Protein AF-A0ABD6CPD6-F1 (afdb_monomer_lite)

Structure (mmCIF, N/CA/C/O backbone):
data_AF-A0ABD6CPD6-F1
#
_entry.id   AF-A0ABD6CPD6-F1
#
loop_
_atom_site.group_PDB
_atom_site.id
_atom_site.type_symbol
_atom_site.label_atom_id
_atom_site.label_alt_id
_atom_site.label_comp_id
_atom_site.label_asym_id
_atom_site.label_entity_id
_atom_site.label_seq_id
_atom_site.pdbx_PDB_ins_code
_atom_site.Cartn_x
_atom_site.Cartn_y
_atom_site.Cartn_z
_atom_site.occupancy
_atom_site.B_iso_or_equiv
_atom_site.auth_seq_id
_atom_site.auth_comp_id
_atom_site.auth_asym_id
_atom_site.auth_atom_id
_atom_site.pdbx_PDB_model_num
ATOM 1 N N . MET A 1 1 ? 41.956 -46.157 -87.976 1.00 37.81 1 MET A N 1
ATOM 2 C CA . MET A 1 1 ? 41.374 -44.803 -88.035 1.00 37.81 1 MET A CA 1
ATOM 3 C C . MET A 1 1 ? 40.452 -44.633 -86.843 1.00 37.81 1 MET A C 1
ATOM 5 O O . MET A 1 1 ? 39.836 -45.616 -86.452 1.00 37.81 1 MET A O 1
ATOM 9 N N . SER A 1 2 ? 40.401 -43.404 -86.328 1.00 41.09 2 SER A N 1
ATOM 10 C CA . SER A 1 2 ? 39.518 -42.887 -85.272 1.00 41.09 2 SER A CA 1
ATOM 11 C C . SER A 1 2 ? 39.893 -43.240 -83.831 1.00 41.09 2 SER A C 1
ATOM 13 O O . SER A 1 2 ? 39.290 -44.085 -83.180 1.00 41.09 2 SER A O 1
ATOM 15 N N . ILE A 1 3 ? 40.903 -42.516 -83.352 1.00 36.97 3 ILE A N 1
ATOM 16 C CA . ILE A 1 3 ? 40.956 -41.986 -81.988 1.00 36.97 3 ILE A CA 1
ATOM 17 C C . ILE A 1 3 ? 40.283 -40.611 -82.018 1.00 36.97 3 ILE A C 1
ATOM 19 O O . ILE A 1 3 ? 40.697 -39.781 -82.814 1.00 36.97 3 ILE A O 1
ATOM 23 N N . GLU A 1 4 ? 39.245 -40.419 -81.207 1.00 37.47 4 GLU A N 1
ATOM 24 C CA . GLU A 1 4 ? 38.946 -39.188 -80.455 1.00 37.47 4 GLU A CA 1
ATOM 25 C C . GLU A 1 4 ? 37.624 -39.395 -79.707 1.00 37.47 4 GLU A C 1
ATOM 27 O O . GLU A 1 4 ? 36.535 -39.374 -80.279 1.00 37.47 4 GLU A O 1
ATOM 32 N N . TH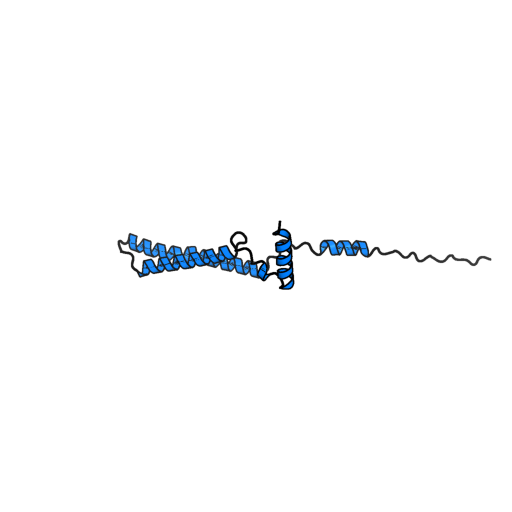R A 1 5 ? 37.744 -39.656 -78.409 1.00 46.53 5 THR A N 1
ATOM 33 C CA . THR A 1 5 ? 36.642 -39.579 -77.452 1.00 46.53 5 THR A CA 1
ATOM 34 C C . THR A 1 5 ? 36.646 -38.147 -76.913 1.00 46.53 5 THR A C 1
ATOM 36 O O . THR A 1 5 ? 37.678 -37.740 -76.379 1.00 46.53 5 THR A O 1
ATOM 39 N N . PRO A 1 6 ? 35.562 -37.363 -77.029 1.00 46.06 6 PRO A N 1
ATOM 40 C CA . PRO A 1 6 ? 35.538 -36.033 -76.444 1.00 46.06 6 PRO A CA 1
ATOM 41 C C . PRO A 1 6 ? 35.429 -36.134 -74.918 1.00 46.06 6 PRO A C 1
ATOM 43 O O . PRO A 1 6 ? 34.594 -36.866 -74.386 1.00 46.06 6 PRO A O 1
ATOM 46 N N . HIS A 1 7 ? 36.302 -35.401 -74.227 1.00 42.97 7 HIS A N 1
ATOM 47 C CA . HIS A 1 7 ? 36.283 -35.219 -72.778 1.00 42.97 7 HIS A CA 1
ATOM 48 C C . HIS A 1 7 ? 34.956 -34.591 -72.312 1.00 42.97 7 HIS A C 1
ATOM 50 O O . HIS A 1 7 ? 34.478 -33.655 -72.959 1.00 42.97 7 HIS A O 1
ATOM 56 N N . PRO A 1 8 ? 34.369 -35.035 -71.185 1.00 43.88 8 PRO A N 1
ATOM 57 C CA . PRO A 1 8 ? 33.331 -34.264 -70.520 1.00 43.88 8 PRO A CA 1
ATOM 58 C C . PRO A 1 8 ? 33.963 -32.996 -69.936 1.00 43.88 8 PRO A C 1
ATOM 60 O O . PRO A 1 8 ? 34.933 -33.058 -69.184 1.00 43.88 8 PRO A O 1
ATOM 63 N N . ILE A 1 9 ? 33.422 -31.847 -70.332 1.00 47.59 9 ILE A N 1
ATOM 64 C CA . ILE A 1 9 ? 33.708 -30.548 -69.730 1.00 47.59 9 ILE A CA 1
ATOM 65 C C . ILE A 1 9 ? 33.115 -30.602 -68.321 1.00 47.59 9 ILE A C 1
ATOM 67 O O . ILE A 1 9 ? 31.904 -30.773 -68.178 1.00 47.59 9 ILE A O 1
ATOM 71 N N . GLU A 1 10 ? 33.970 -30.512 -67.303 1.00 42.78 10 GLU A N 1
ATOM 72 C CA . GLU A 1 10 ? 33.565 -30.213 -65.930 1.00 42.78 10 GLU A CA 1
ATOM 73 C C . GLU A 1 10 ? 32.806 -28.884 -65.959 1.00 42.78 10 GLU A C 1
ATOM 75 O O . GLU A 1 10 ? 33.382 -27.808 -66.108 1.00 42.78 10 GLU A O 1
ATOM 80 N N . GLY A 1 11 ? 31.479 -28.976 -65.927 1.00 37.88 11 GLY A N 1
ATOM 81 C CA . GLY A 1 11 ? 30.632 -27.845 -65.613 1.00 37.88 11 GLY A CA 1
ATOM 82 C C . GLY A 1 11 ? 30.741 -27.612 -64.118 1.00 37.88 11 GLY A C 1
ATOM 83 O O . GLY A 1 11 ? 30.105 -28.329 -63.350 1.00 37.88 11 GLY A O 1
ATOM 84 N N . ASP A 1 12 ? 31.559 -26.636 -63.732 1.00 39.81 12 ASP A N 1
ATOM 85 C CA . ASP A 1 12 ? 31.397 -25.912 -62.476 1.00 39.81 12 ASP A CA 1
ATOM 86 C C . ASP A 1 12 ? 29.924 -25.492 -62.379 1.00 39.81 12 ASP A C 1
ATOM 88 O O . ASP A 1 12 ? 29.472 -24.595 -63.094 1.00 39.81 12 ASP A O 1
ATOM 92 N N . GLU A 1 13 ? 29.151 -26.157 -61.523 1.00 43.12 13 GLU A N 1
ATOM 93 C CA . GLU A 1 13 ? 27.966 -25.527 -60.963 1.00 43.12 13 GLU A CA 1
ATOM 94 C C . GLU A 1 13 ? 28.481 -24.473 -59.979 1.00 43.12 13 GLU A C 1
ATOM 96 O O . GLU A 1 13 ? 29.069 -24.840 -58.957 1.00 43.12 13 GLU A O 1
ATOM 101 N N . PRO A 1 14 ? 28.283 -23.164 -60.219 1.00 43.66 14 PRO A N 1
ATOM 102 C CA . PRO A 1 14 ? 28.395 -22.220 -59.132 1.00 43.66 14 PRO A CA 1
ATOM 103 C C . PRO A 1 14 ? 27.219 -22.523 -58.205 1.00 43.66 14 PRO A C 1
ATOM 105 O O . PRO A 1 14 ? 26.088 -22.103 -58.451 1.00 43.66 14 PRO A O 1
ATOM 108 N N . THR A 1 15 ? 27.470 -23.293 -57.145 1.00 50.06 15 THR A N 1
ATOM 109 C CA . THR A 1 15 ? 26.601 -23.293 -55.973 1.00 50.06 15 THR A CA 1
ATOM 110 C C . THR A 1 15 ? 26.523 -21.846 -55.524 1.00 50.06 15 THR A C 1
ATOM 112 O O . THR A 1 15 ? 27.490 -21.306 -54.984 1.00 50.06 15 THR A O 1
ATOM 115 N N . ASP A 1 16 ? 25.397 -21.205 -55.818 1.00 49.47 16 ASP A N 1
ATOM 116 C CA . ASP A 1 16 ? 25.049 -19.864 -55.373 1.00 49.47 16 ASP A CA 1
ATOM 117 C C . ASP A 1 16 ? 24.826 -19.916 -53.851 1.00 49.47 16 ASP A C 1
ATOM 119 O O . ASP A 1 16 ? 23.712 -19.853 -53.332 1.00 49.47 16 ASP A O 1
ATOM 123 N N . SER A 1 17 ? 25.935 -20.112 -53.129 1.00 53.59 17 SER A N 1
ATOM 124 C CA . SER A 1 17 ? 26.043 -20.142 -51.670 1.00 53.59 17 SER A CA 1
ATOM 125 C C . SER A 1 17 ? 25.553 -18.823 -51.081 1.00 53.59 17 SER A C 1
ATOM 127 O O . SER A 1 17 ? 25.053 -18.776 -49.967 1.00 53.59 17 SER A O 1
ATOM 129 N N . THR A 1 18 ? 25.573 -17.754 -51.871 1.00 56.69 18 THR A N 1
ATOM 130 C CA . THR A 1 18 ? 25.113 -16.430 -51.477 1.00 56.69 18 THR A CA 1
ATOM 131 C C . THR A 1 18 ? 23.598 -16.295 -51.341 1.00 56.69 18 THR A C 1
ATOM 133 O O . THR A 1 18 ? 23.152 -15.425 -50.598 1.00 56.69 18 THR A O 1
ATOM 136 N N . ALA A 1 19 ? 22.778 -17.108 -52.015 1.00 50.12 19 ALA A N 1
ATOM 137 C CA . ALA A 1 19 ? 21.320 -16.992 -51.903 1.00 50.12 19 ALA A CA 1
ATOM 138 C C . ALA A 1 19 ? 20.775 -17.688 -50.642 1.00 50.12 19 ALA A C 1
ATOM 140 O O . ALA A 1 19 ? 19.919 -17.136 -49.949 1.00 50.12 19 ALA A O 1
ATOM 141 N N . ALA A 1 20 ? 21.305 -18.870 -50.316 1.00 47.81 20 ALA A N 1
ATOM 142 C CA . ALA A 1 20 ? 20.931 -19.615 -49.113 1.00 47.81 20 ALA A CA 1
ATOM 143 C C . ALA A 1 20 ? 21.484 -18.965 -47.831 1.00 47.81 20 ALA A C 1
ATOM 145 O O . ALA A 1 20 ? 20.802 -18.940 -46.808 1.00 47.81 20 ALA A O 1
ATOM 146 N N . GLU A 1 21 ? 22.679 -18.374 -47.895 1.00 46.00 21 GLU A N 1
ATOM 147 C CA . GLU A 1 21 ? 23.313 -17.697 -46.757 1.00 46.00 21 GLU A CA 1
ATOM 148 C C . GLU A 1 21 ? 22.629 -16.354 -46.438 1.00 46.00 21 GLU A C 1
ATOM 150 O O . GLU A 1 21 ? 22.331 -16.077 -45.277 1.00 46.00 21 GLU A O 1
ATOM 155 N N . ARG A 1 22 ? 22.200 -15.594 -47.462 1.00 51.19 22 ARG A N 1
ATOM 156 C CA . ARG A 1 22 ? 21.375 -14.379 -47.273 1.00 51.19 22 ARG A CA 1
ATOM 157 C C . ARG A 1 22 ? 19.977 -14.669 -46.724 1.00 51.19 22 ARG A C 1
ATOM 159 O O . ARG A 1 22 ? 19.420 -13.840 -46.009 1.00 51.19 22 ARG A O 1
ATOM 166 N N . ALA A 1 23 ? 19.397 -15.827 -47.045 1.00 49.22 23 ALA A N 1
ATOM 167 C CA . ALA A 1 23 ? 18.113 -16.239 -46.477 1.00 49.22 23 ALA A CA 1
ATOM 168 C C . ALA A 1 23 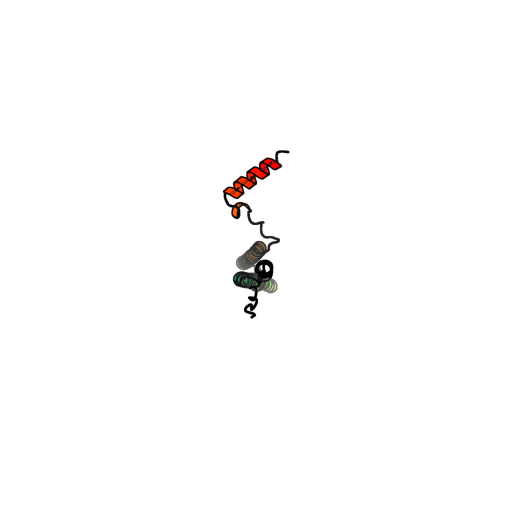? 18.236 -16.607 -44.987 1.00 49.22 23 ALA A C 1
ATOM 170 O O . ALA A 1 23 ? 17.300 -16.374 -44.223 1.00 49.22 23 ALA A O 1
ATOM 171 N N . ASN A 1 24 ? 19.394 -17.127 -44.568 1.00 46.50 24 ASN A N 1
ATOM 172 C CA . ASN A 1 24 ? 19.669 -17.467 -43.174 1.00 46.50 24 ASN A CA 1
ATOM 173 C C . ASN A 1 24 ? 20.009 -16.223 -42.325 1.00 46.50 24 ASN A C 1
ATOM 175 O O . ASN A 1 24 ? 19.585 -16.135 -41.176 1.00 46.50 24 ASN A O 1
ATOM 179 N N . GLU A 1 25 ? 20.685 -15.219 -42.897 1.00 46.34 25 GLU A N 1
ATOM 180 C CA . GLU A 1 25 ? 20.929 -13.926 -42.229 1.00 46.34 25 GLU A CA 1
ATOM 181 C C . GLU A 1 25 ? 19.650 -13.088 -42.060 1.00 46.34 25 GLU A C 1
ATOM 183 O O . GLU A 1 25 ? 19.483 -12.414 -41.045 1.00 46.34 25 GLU A O 1
ATOM 188 N N . ALA A 1 26 ? 18.699 -13.170 -42.998 1.00 46.88 26 ALA A N 1
ATOM 189 C CA . ALA A 1 26 ? 17.416 -12.467 -42.887 1.00 46.88 26 ALA A CA 1
ATOM 190 C C . ALA A 1 26 ? 16.464 -13.075 -41.837 1.00 46.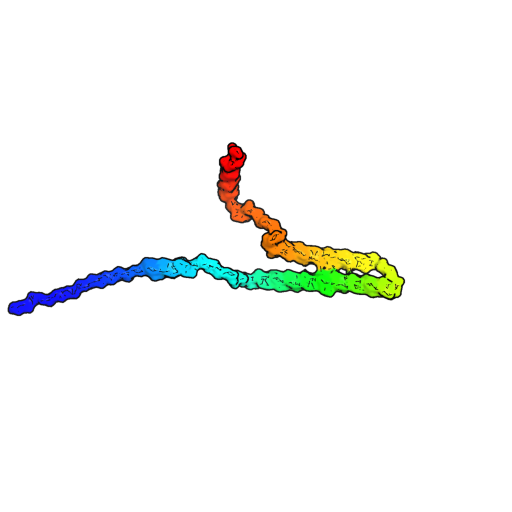88 26 ALA A C 1
ATOM 192 O O . ALA A 1 26 ? 15.549 -12.396 -41.370 1.00 46.88 26 ALA A O 1
ATOM 193 N N . ALA A 1 27 ? 16.677 -14.336 -41.447 1.00 47.94 27 ALA A N 1
ATOM 194 C CA . ALA A 1 27 ? 15.911 -15.009 -40.397 1.00 47.94 27 ALA A CA 1
ATOM 195 C C . ALA A 1 27 ? 16.527 -14.839 -38.992 1.00 47.94 27 ALA A C 1
ATOM 197 O O . ALA A 1 27 ? 15.892 -15.189 -38.000 1.00 47.94 27 ALA A O 1
ATOM 198 N N . GLY A 1 28 ? 17.751 -14.306 -38.900 1.00 50.44 28 GLY A N 1
ATOM 199 C CA . GLY A 1 28 ? 18.577 -14.355 -37.693 1.00 50.44 28 GLY A CA 1
ATOM 200 C C . GLY A 1 28 ? 18.496 -13.159 -36.746 1.00 50.44 28 GLY A C 1
ATOM 201 O O . GLY A 1 28 ? 19.278 -13.117 -35.803 1.00 50.44 28 GLY A O 1
ATOM 202 N N . ASN A 1 29 ? 17.619 -12.173 -36.966 1.00 50.03 29 ASN A N 1
ATOM 203 C CA . ASN A 1 29 ? 17.550 -11.029 -36.047 1.00 50.03 29 ASN A CA 1
ATOM 204 C C . ASN A 1 29 ? 16.198 -10.305 -36.010 1.00 50.03 29 ASN A C 1
ATOM 206 O O . ASN A 1 29 ? 16.142 -9.077 -35.923 1.00 50.03 29 ASN A O 1
ATOM 210 N N . GLN A 1 30 ? 15.091 -11.046 -36.078 1.00 46.81 30 GLN A N 1
ATOM 211 C CA . GLN A 1 30 ? 13.859 -10.507 -35.509 1.00 46.81 30 GLN A CA 1
ATOM 212 C C . GLN A 1 30 ? 13.902 -10.782 -34.004 1.00 46.81 30 GLN A C 1
ATOM 214 O O . GLN A 1 30 ? 13.920 -11.957 -33.633 1.00 46.81 30 GLN A O 1
ATOM 219 N N . PRO A 1 31 ? 13.959 -9.755 -33.135 1.00 46.88 31 PRO A N 1
ATOM 220 C CA . PRO A 1 31 ? 13.813 -9.979 -31.706 1.00 46.88 31 PRO A CA 1
ATOM 221 C C . PRO A 1 31 ? 12.473 -10.679 -31.501 1.00 46.88 31 PRO A C 1
ATOM 223 O O . PRO A 1 31 ? 11.426 -10.159 -31.890 1.00 46.88 31 PRO A O 1
ATOM 226 N N . ASN A 1 32 ? 12.519 -11.898 -30.974 1.00 45.81 32 ASN A N 1
ATOM 227 C CA . ASN A 1 32 ? 11.327 -12.672 -30.686 1.00 45.81 32 ASN A CA 1
ATOM 228 C C . ASN A 1 32 ? 10.541 -11.889 -29.618 1.00 45.81 32 ASN A C 1
ATOM 230 O O . ASN A 1 32 ? 11.065 -11.696 -28.521 1.00 45.81 32 ASN A O 1
ATOM 234 N N . PRO A 1 33 ? 9.323 -11.389 -29.891 1.00 44.53 33 PRO A N 1
ATOM 235 C CA . PRO A 1 33 ? 8.645 -10.430 -29.013 1.00 44.53 33 PRO A CA 1
ATOM 236 C C . PRO A 1 33 ? 8.092 -11.055 -27.715 1.00 44.53 33 PRO A C 1
ATOM 238 O O . PRO A 1 33 ? 7.175 -10.506 -27.111 1.00 44.53 33 PRO A O 1
ATOM 241 N N . LEU A 1 34 ? 8.603 -12.218 -27.299 1.00 49.25 34 LEU A N 1
ATOM 242 C CA . LEU A 1 34 ? 8.072 -13.037 -26.208 1.00 49.25 34 LEU A CA 1
ATOM 243 C C . LEU A 1 34 ? 9.139 -13.740 -25.356 1.00 49.25 34 LEU A C 1
ATOM 245 O O . LEU A 1 34 ? 8.781 -14.591 -24.542 1.00 49.25 34 LEU A O 1
ATOM 249 N N . GLU A 1 35 ? 10.425 -13.410 -25.485 1.00 51.78 35 GLU A N 1
ATOM 250 C CA . GLU A 1 35 ? 11.417 -13.894 -24.515 1.00 51.78 35 GLU A CA 1
ATOM 251 C C . GLU A 1 35 ? 11.369 -13.019 -23.259 1.00 51.78 35 GLU A C 1
ATOM 253 O O . GLU A 1 35 ? 12.234 -12.188 -23.010 1.00 51.78 35 GLU A O 1
ATOM 258 N N . PHE A 1 36 ? 10.297 -13.189 -22.479 1.00 52.97 36 PHE A N 1
ATOM 259 C CA . PHE A 1 36 ? 10.267 -12.748 -21.092 1.00 52.97 36 PHE A CA 1
ATOM 260 C C . PHE A 1 36 ? 11.373 -13.488 -20.348 1.00 52.97 36 PHE A C 1
ATOM 262 O O . PHE A 1 36 ? 11.319 -14.711 -20.192 1.00 52.97 36 PHE A O 1
ATOM 269 N N . GLU A 1 37 ? 12.412 -12.762 -19.932 1.00 61.31 37 GLU A N 1
ATOM 270 C CA . GLU A 1 37 ? 13.462 -13.360 -19.122 1.00 61.31 37 GLU A CA 1
ATOM 271 C C . GLU A 1 37 ? 12.838 -13.911 -17.827 1.00 61.31 37 GLU A C 1
ATOM 273 O O . GLU A 1 37 ? 12.030 -13.220 -17.199 1.00 61.31 37 GLU A O 1
ATOM 278 N N . PRO A 1 38 ? 13.225 -15.115 -17.362 1.00 74.38 38 PRO A N 1
ATOM 279 C CA . PRO A 1 38 ? 12.681 -15.722 -16.141 1.00 74.38 38 PRO A CA 1
ATOM 280 C C . PRO A 1 38 ? 12.692 -14.795 -14.913 1.00 74.38 38 PRO A C 1
ATOM 282 O O . PRO A 1 38 ? 11.887 -14.952 -13.996 1.00 74.38 38 PRO A O 1
ATOM 285 N N . TRP A 1 39 ? 13.593 -13.812 -14.891 1.00 72.88 39 TRP A N 1
ATOM 286 C CA . TRP A 1 39 ? 13.708 -12.805 -13.842 1.00 72.88 39 TRP A CA 1
ATOM 287 C C . TRP A 1 39 ? 12.581 -11.771 -13.850 1.00 72.88 39 TRP A C 1
ATOM 289 O O . TRP A 1 39 ? 12.143 -11.361 -12.775 1.00 72.88 39 TRP A O 1
ATOM 299 N N . GLU A 1 40 ? 12.077 -11.378 -15.021 1.00 74.00 40 GLU A N 1
ATOM 300 C CA . GLU A 1 40 ? 10.954 -10.442 -15.130 1.00 74.00 40 GLU A CA 1
ATOM 301 C C . GLU A 1 40 ? 9.666 -11.066 -14.588 1.00 74.00 40 GLU A C 1
ATOM 303 O O . GLU A 1 40 ? 8.924 -10.421 -13.845 1.00 74.00 40 GLU A O 1
ATOM 308 N N . ASP A 1 41 ? 9.435 -12.348 -14.874 1.00 77.06 41 ASP A N 1
ATOM 309 C CA . ASP A 1 41 ? 8.276 -13.084 -14.362 1.00 77.06 41 ASP A CA 1
ATOM 310 C C . ASP A 1 41 ? 8.349 -13.301 -12.846 1.00 77.06 41 ASP A C 1
ATOM 312 O O . ASP A 1 41 ? 7.349 -13.137 -12.134 1.00 77.06 41 ASP A O 1
ATOM 316 N N . ILE A 1 42 ? 9.543 -13.593 -12.318 1.00 81.19 42 ILE A N 1
ATOM 317 C CA . ILE A 1 42 ? 9.781 -13.629 -10.869 1.00 81.19 42 ILE A CA 1
ATOM 318 C C . ILE A 1 42 ? 9.509 -12.247 -10.260 1.00 81.19 42 ILE A C 1
ATOM 320 O O . ILE A 1 42 ? 8.798 -12.147 -9.258 1.00 81.19 42 ILE A O 1
ATOM 324 N N . GLY A 1 43 ? 10.015 -11.176 -10.877 1.00 81.50 43 GLY A N 1
ATOM 325 C CA . GLY A 1 43 ? 9.809 -9.798 -10.429 1.00 81.50 43 GLY A CA 1
ATOM 326 C C . GLY A 1 43 ? 8.331 -9.406 -10.382 1.00 81.50 43 GLY A C 1
ATOM 327 O O . GLY A 1 43 ? 7.862 -8.885 -9.369 1.00 81.50 43 GLY A O 1
ATOM 328 N N . ARG A 1 44 ? 7.566 -9.736 -11.427 1.00 83.44 44 ARG A N 1
ATOM 329 C CA . ARG A 1 44 ? 6.111 -9.520 -11.483 1.00 83.44 44 ARG A CA 1
ATOM 330 C C . ARG A 1 44 ? 5.368 -10.302 -10.416 1.00 83.44 44 ARG A C 1
ATOM 332 O O . ARG A 1 44 ? 4.497 -9.742 -9.757 1.00 83.44 44 ARG A O 1
ATOM 339 N N . THR A 1 45 ? 5.730 -11.565 -10.213 1.00 85.31 45 THR A N 1
ATOM 340 C CA . THR A 1 45 ? 5.112 -12.413 -9.185 1.00 85.31 45 THR A CA 1
ATOM 341 C C . THR A 1 45 ? 5.342 -11.832 -7.789 1.00 85.31 45 THR A C 1
ATOM 343 O O . THR A 1 45 ? 4.407 -11.725 -6.996 1.00 85.31 45 THR A O 1
ATOM 346 N N . LEU A 1 46 ? 6.568 -11.387 -7.498 1.00 85.81 46 LEU A N 1
ATOM 347 C CA . LEU A 1 46 ? 6.912 -10.759 -6.221 1.00 85.81 46 LEU A CA 1
ATOM 348 C C . LEU A 1 46 ? 6.198 -9.417 -6.019 1.00 85.81 46 LEU A C 1
ATOM 350 O O . LEU A 1 46 ? 5.706 -9.146 -4.923 1.00 85.81 46 LEU A O 1
ATOM 354 N N . LEU A 1 47 ? 6.116 -8.587 -7.062 1.00 87.50 47 LEU A N 1
ATOM 355 C CA . LEU A 1 47 ? 5.399 -7.315 -7.012 1.00 87.50 47 LEU A CA 1
ATOM 356 C C . LEU A 1 47 ? 3.895 -7.529 -6.793 1.00 87.50 47 LEU A C 1
ATOM 358 O O . LEU A 1 47 ? 3.314 -6.874 -5.929 1.00 87.50 47 LEU A O 1
ATOM 362 N N . SER A 1 48 ? 3.288 -8.476 -7.514 1.00 85.94 48 SER A N 1
ATOM 363 C CA . SER A 1 48 ? 1.880 -8.856 -7.346 1.00 85.94 48 SER A CA 1
ATOM 364 C C . SER A 1 48 ? 1.604 -9.301 -5.913 1.00 85.94 48 SER A C 1
ATOM 366 O O . SER A 1 48 ? 0.736 -8.738 -5.252 1.00 85.94 48 SER A O 1
ATOM 368 N N . ALA A 1 49 ? 2.417 -10.222 -5.385 1.00 87.56 49 ALA A N 1
ATOM 369 C CA . ALA A 1 49 ? 2.289 -10.690 -4.009 1.00 87.56 49 ALA A CA 1
ATOM 370 C C . ALA A 1 49 ? 2.449 -9.549 -2.989 1.00 87.56 49 ALA A C 1
ATOM 372 O O . ALA A 1 49 ? 1.762 -9.520 -1.969 1.00 87.56 49 ALA A O 1
ATOM 373 N N . ARG A 1 50 ? 3.336 -8.577 -3.247 1.00 86.88 50 ARG A N 1
ATOM 374 C CA . ARG A 1 50 ? 3.521 -7.413 -2.369 1.00 86.88 50 ARG A CA 1
ATOM 375 C C . ARG A 1 50 ? 2.315 -6.472 -2.385 1.00 86.88 50 ARG A C 1
ATOM 377 O O . ARG A 1 50 ? 1.938 -5.976 -1.325 1.00 86.88 50 ARG A O 1
ATOM 384 N N . LEU A 1 51 ? 1.718 -6.232 -3.550 1.00 87.81 51 LEU A N 1
ATOM 385 C CA . LEU A 1 51 ? 0.513 -5.409 -3.689 1.00 87.81 51 LEU A CA 1
ATOM 386 C C . LEU A 1 51 ? -0.700 -6.072 -3.024 1.00 87.81 51 LEU A C 1
ATOM 388 O O . LEU A 1 51 ? -1.409 -5.423 -2.252 1.00 87.81 51 LEU A O 1
ATOM 392 N N . GLU A 1 52 ? -0.897 -7.370 -3.260 1.00 87.44 52 GLU A N 1
ATOM 393 C CA . GLU A 1 52 ? -1.943 -8.162 -2.603 1.00 87.44 52 GLU A CA 1
ATOM 394 C C . GLU A 1 52 ? -1.779 -8.106 -1.089 1.00 87.44 52 GLU A C 1
ATOM 396 O O . GLU A 1 52 ? -2.695 -7.688 -0.385 1.00 87.44 52 GLU A O 1
ATOM 401 N N . ARG A 1 53 ? -0.574 -8.384 -0.586 1.00 86.56 53 ARG A N 1
ATOM 402 C CA . ARG A 1 53 ? -0.281 -8.334 0.845 1.00 86.56 53 ARG A CA 1
ATOM 403 C C . ARG A 1 53 ? -0.566 -6.971 1.473 1.00 86.56 53 ARG A C 1
ATOM 405 O O . ARG A 1 53 ? -1.179 -6.891 2.537 1.00 86.56 53 ARG A O 1
ATOM 412 N N . ALA A 1 54 ? -0.119 -5.894 0.832 1.00 85.19 54 ALA A N 1
ATOM 413 C CA . ALA A 1 54 ? -0.337 -4.551 1.353 1.00 85.19 54 ALA A CA 1
ATOM 414 C C . ALA A 1 54 ? -1.834 -4.201 1.405 1.00 85.19 54 ALA A C 1
ATOM 416 O O . ALA A 1 54 ? -2.294 -3.589 2.372 1.00 85.19 54 ALA A O 1
ATOM 417 N N . SER A 1 55 ? -2.602 -4.614 0.393 1.00 80.88 55 SER A N 1
ATOM 418 C CA . SER A 1 55 ? -4.037 -4.330 0.315 1.00 80.88 55 SER A CA 1
ATOM 419 C C . SER A 1 55 ? -4.888 -5.211 1.241 1.00 80.88 55 SER A C 1
ATOM 421 O O . SER A 1 55 ? -5.717 -4.683 1.987 1.00 80.88 55 SER A O 1
ATOM 423 N N . GLU A 1 56 ? -4.685 -6.529 1.230 1.00 81.06 56 GLU A N 1
ATOM 424 C CA . GLU A 1 56 ? -5.549 -7.494 1.913 1.00 81.06 56 GLU A CA 1
ATOM 425 C C . GLU A 1 56 ? -5.150 -7.771 3.358 1.00 81.06 56 GLU A C 1
ATOM 427 O O . GLU A 1 56 ? -6.037 -7.988 4.183 1.00 81.06 56 GLU A O 1
ATOM 432 N N . GLU A 1 57 ? -3.855 -7.755 3.676 1.00 80.94 57 GLU A N 1
ATOM 433 C CA . GLU A 1 57 ? -3.380 -8.029 5.034 1.00 80.94 57 GLU A CA 1
ATOM 434 C C . GLU A 1 57 ? -3.184 -6.717 5.789 1.00 80.94 57 GLU A C 1
ATOM 436 O O . GLU A 1 57 ? -3.848 -6.462 6.786 1.00 80.94 57 GLU A O 1
ATOM 441 N N . ALA A 1 58 ? -2.308 -5.834 5.307 1.00 84.00 58 ALA A N 1
ATOM 442 C CA . ALA A 1 58 ? -1.886 -4.6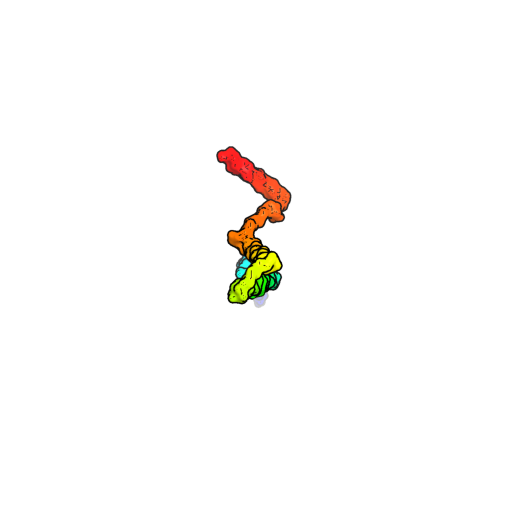88 6.109 1.00 84.00 58 ALA A CA 1
ATOM 443 C C . ALA A 1 58 ? -2.989 -3.626 6.254 1.00 84.00 58 ALA A C 1
ATOM 445 O O . ALA A 1 58 ? -3.410 -3.302 7.368 1.00 84.00 58 ALA A O 1
ATOM 446 N N . VAL A 1 59 ? -3.468 -3.071 5.134 1.00 89.38 59 VAL A N 1
ATOM 447 C CA . VAL A 1 59 ? -4.450 -1.974 5.157 1.00 89.38 59 VAL A CA 1
ATOM 448 C C . VAL A 1 59 ? -5.798 -2.470 5.654 1.00 89.38 59 VAL A C 1
ATOM 450 O O . VAL A 1 59 ? -6.375 -1.884 6.572 1.00 89.38 59 VAL A O 1
ATOM 453 N N . ARG A 1 60 ? -6.304 -3.565 5.086 1.00 91.00 60 ARG A N 1
ATOM 454 C CA . ARG A 1 60 ? -7.623 -4.075 5.455 1.00 91.00 60 ARG A CA 1
ATOM 455 C C . ARG A 1 60 ? -7.703 -4.460 6.931 1.00 91.00 60 ARG A C 1
ATOM 457 O O . ARG A 1 60 ? -8.686 -4.080 7.568 1.00 91.00 60 ARG A O 1
ATOM 464 N N . ASP A 1 61 ? -6.722 -5.171 7.494 1.00 91.75 61 ASP A N 1
ATOM 465 C CA . ASP A 1 61 ? -6.810 -5.574 8.903 1.00 91.75 61 ASP A CA 1
ATOM 466 C C . ASP A 1 61 ? -6.664 -4.393 9.860 1.00 91.75 61 ASP A C 1
ATOM 468 O O . ASP A 1 61 ? -7.446 -4.304 10.810 1.00 91.75 61 ASP A O 1
ATOM 472 N N . ALA A 1 62 ? -5.751 -3.451 9.594 1.00 91.00 62 ALA A N 1
ATOM 473 C CA . ALA A 1 62 ? -5.590 -2.264 10.435 1.00 91.00 62 ALA A CA 1
ATOM 474 C C . ALA A 1 62 ? -6.889 -1.440 10.503 1.00 91.00 62 ALA A C 1
ATOM 476 O O . ALA A 1 62 ? -7.362 -1.082 11.585 1.00 91.00 62 ALA A O 1
ATOM 477 N N . PHE A 1 63 ? -7.526 -1.207 9.353 1.00 91.31 63 PHE A N 1
ATOM 478 C CA . PHE A 1 63 ? -8.788 -0.469 9.286 1.00 91.31 63 PHE A CA 1
ATOM 479 C C . PHE A 1 63 ? -9.965 -1.270 9.852 1.00 91.31 63 PHE A C 1
ATOM 481 O O . PHE A 1 63 ? -10.842 -0.697 10.505 1.00 91.31 63 PHE A O 1
ATOM 488 N N . ARG A 1 64 ? -9.998 -2.595 9.657 1.00 93.31 64 ARG A N 1
ATOM 489 C CA . ARG A 1 64 ? -11.027 -3.461 10.250 1.00 93.31 64 ARG A CA 1
ATOM 490 C C . ARG A 1 64 ? -10.941 -3.461 11.773 1.00 93.31 64 ARG A C 1
ATOM 492 O O . ARG A 1 64 ? -11.977 -3.377 12.427 1.00 93.31 64 ARG A O 1
ATOM 499 N N . GLN A 1 65 ? -9.737 -3.521 12.335 1.00 92.56 65 GLN A N 1
ATOM 500 C CA . GLN A 1 65 ? -9.530 -3.478 13.780 1.00 92.56 65 GLN A CA 1
ATOM 501 C C . GLN A 1 65 ? -9.999 -2.142 14.368 1.00 92.56 65 GLN A C 1
ATOM 503 O O . GLN A 1 65 ? -10.776 -2.141 15.323 1.00 92.56 65 GLN A O 1
ATOM 508 N N . ALA A 1 66 ? -9.624 -1.020 13.747 1.00 93.00 66 ALA A N 1
ATOM 509 C CA . ALA A 1 66 ? -10.107 0.305 14.135 1.00 93.00 66 ALA A CA 1
ATOM 510 C C . ALA A 1 66 ? -11.644 0.404 14.055 1.00 93.00 66 ALA A C 1
ATOM 512 O O . ALA A 1 66 ? -12.295 0.857 14.996 1.00 93.00 66 ALA A O 1
ATOM 513 N N . THR A 1 67 ? -12.239 -0.098 12.969 1.00 94.19 67 THR A N 1
ATOM 514 C CA . THR A 1 67 ? -13.699 -0.104 12.776 1.00 94.19 67 THR A CA 1
ATOM 515 C C . THR A 1 67 ? -14.411 -0.953 13.830 1.00 94.19 67 THR A C 1
ATOM 517 O O . THR A 1 67 ? -15.432 -0.526 14.362 1.00 94.19 67 THR A O 1
ATOM 520 N N . SER A 1 68 ? -13.867 -2.127 14.172 1.00 94.44 68 SER A N 1
ATOM 521 C CA . SER A 1 68 ? -14.419 -2.988 15.224 1.00 94.44 68 SER A CA 1
ATOM 522 C C . SER A 1 68 ? -14.441 -2.269 16.570 1.00 94.44 68 SER A C 1
ATOM 524 O O . SER A 1 68 ? -15.466 -2.278 17.239 1.00 94.44 68 SER A O 1
ATOM 526 N N . ARG A 1 69 ? -13.357 -1.572 16.941 1.00 93.75 69 ARG A N 1
ATOM 527 C CA . ARG A 1 69 ? -13.317 -0.804 18.198 1.00 93.75 69 ARG A CA 1
ATOM 528 C C . ARG A 1 69 ? -14.388 0.277 18.246 1.00 93.75 69 ARG A C 1
ATOM 530 O O . ARG A 1 69 ? -15.052 0.412 19.270 1.00 93.75 69 ARG A O 1
ATOM 537 N N . ILE A 1 70 ? -14.564 1.008 17.143 1.00 94.75 70 ILE A N 1
ATOM 538 C CA . ILE A 1 70 ? -15.599 2.042 17.024 1.00 94.75 70 ILE A CA 1
ATOM 539 C C . ILE A 1 70 ? -16.993 1.419 17.165 1.00 94.75 70 ILE A C 1
ATOM 541 O O . ILE A 1 70 ? -17.833 1.962 17.878 1.00 94.75 70 ILE A O 1
ATOM 545 N N . ALA A 1 71 ? -17.240 0.276 16.518 1.00 94.69 71 ALA A N 1
ATOM 546 C CA . ALA A 1 71 ? -18.515 -0.435 16.605 1.00 94.69 71 ALA A CA 1
ATOM 547 C C . ALA A 1 71 ? -18.823 -0.917 18.034 1.00 94.69 71 ALA A C 1
ATOM 549 O O . ALA A 1 71 ? -19.976 -0.872 18.460 1.00 94.69 71 ALA A O 1
ATOM 550 N N . ASP A 1 72 ? -17.790 -1.291 18.789 1.00 96.12 72 ASP A N 1
ATOM 551 C CA . ASP A 1 72 ? -17.886 -1.665 20.203 1.00 96.12 72 ASP A CA 1
ATOM 552 C C . ASP A 1 72 ? -18.043 -0.448 21.143 1.00 96.12 72 ASP A C 1
ATOM 554 O O . ASP A 1 72 ? -18.112 -0.609 22.362 1.00 96.12 72 ASP A O 1
ATOM 558 N N . GLY A 1 73 ? -18.092 0.777 20.602 1.00 95.69 73 GLY A N 1
ATOM 559 C CA . GLY A 1 73 ? -18.234 2.021 21.363 1.00 95.69 73 GLY A CA 1
ATOM 560 C C . GLY A 1 73 ? -16.946 2.500 22.039 1.00 95.69 73 GLY A C 1
ATOM 561 O O . GLY A 1 73 ? -17.002 3.371 22.906 1.00 95.69 73 GLY A O 1
ATOM 562 N N . ASN A 1 74 ? -15.794 1.942 21.662 1.00 95.31 74 ASN A N 1
ATOM 563 C CA . ASN A 1 74 ? -14.494 2.344 22.186 1.00 95.31 74 ASN A CA 1
ATOM 564 C C . ASN A 1 74 ? -13.876 3.462 21.340 1.00 95.31 74 ASN A C 1
ATOM 566 O O . ASN A 1 74 ? -14.017 3.496 20.116 1.00 95.31 74 ASN A O 1
ATOM 570 N N . GLU A 1 75 ? -13.112 4.337 21.990 1.00 95.06 75 GLU A N 1
ATOM 571 C CA . GLU A 1 75 ? -12.264 5.301 21.292 1.00 95.06 75 GLU A CA 1
ATOM 572 C C . GLU A 1 75 ? -11.073 4.602 20.614 1.00 95.06 75 GLU A C 1
ATOM 574 O O . GLU A 1 75 ? -10.586 3.556 21.067 1.00 95.06 75 GLU A O 1
ATOM 579 N N . LEU A 1 76 ? -10.589 5.199 19.521 1.00 93.38 76 LEU A N 1
ATOM 580 C CA . LEU A 1 76 ? -9.351 4.769 18.880 1.00 93.38 76 LEU A CA 1
ATOM 581 C C . LEU A 1 76 ? -8.158 5.144 19.754 1.00 93.38 76 LEU A C 1
ATOM 583 O O . LEU A 1 76 ? -8.028 6.279 20.210 1.00 93.38 76 LEU A O 1
ATOM 587 N N . THR A 1 77 ? -7.258 4.190 19.948 1.00 94.38 77 THR A N 1
ATOM 588 C CA . THR A 1 77 ? -6.006 4.427 20.660 1.00 94.38 77 THR A CA 1
ATOM 589 C C . THR A 1 77 ? -4.946 4.982 19.714 1.00 94.38 77 THR A C 1
ATOM 591 O O . THR A 1 77 ? -5.008 4.803 18.497 1.00 94.38 77 THR A O 1
ATOM 594 N N . GLU A 1 78 ? -3.902 5.593 20.276 1.00 94.81 78 GLU A N 1
ATOM 595 C CA . GLU A 1 78 ? -2.720 5.995 19.505 1.00 94.81 78 GLU A CA 1
ATOM 596 C C . GLU A 1 78 ? -2.106 4.810 18.736 1.00 94.81 78 GLU A C 1
ATOM 598 O O . GLU A 1 78 ? -1.631 4.977 17.614 1.00 94.81 78 GLU A O 1
ATOM 603 N N . GLY A 1 79 ? -2.157 3.602 19.310 1.00 92.62 79 GLY A N 1
ATOM 604 C CA . GLY A 1 79 ? -1.691 2.378 18.660 1.00 92.62 79 GLY A CA 1
ATOM 605 C C . GLY A 1 79 ? -2.499 2.021 17.413 1.00 92.62 79 GLY A C 1
ATOM 606 O O . GLY A 1 79 ? -1.904 1.686 16.392 1.00 92.62 79 GLY A O 1
ATOM 607 N N . ASP A 1 80 ? -3.828 2.159 17.465 1.00 91.31 80 ASP A N 1
ATOM 608 C CA . ASP A 1 80 ? -4.704 1.894 16.315 1.00 91.31 80 ASP A CA 1
ATOM 609 C C . ASP A 1 80 ? -4.424 2.895 15.181 1.00 91.31 80 ASP A C 1
ATOM 611 O O . ASP A 1 80 ? -4.250 2.512 14.023 1.00 91.31 80 ASP A O 1
ATOM 615 N N . ILE A 1 81 ? -4.298 4.183 15.526 1.00 93.06 81 ILE A N 1
ATOM 616 C CA . ILE A 1 81 ? -3.960 5.249 14.573 1.00 93.06 81 ILE A CA 1
ATOM 617 C C . ILE A 1 81 ? -2.591 4.997 13.936 1.00 93.06 81 ILE A C 1
ATOM 619 O O . ILE A 1 81 ? -2.448 5.046 12.714 1.00 93.06 81 ILE A O 1
ATOM 623 N N . ARG A 1 82 ? -1.579 4.683 14.750 1.00 94.00 82 ARG A N 1
ATOM 624 C CA . ARG A 1 82 ? -0.223 4.399 14.273 1.00 94.00 82 ARG A CA 1
ATOM 625 C C . ARG A 1 82 ? -0.182 3.159 13.375 1.00 94.00 82 ARG A C 1
ATOM 627 O O . ARG A 1 82 ? 0.502 3.176 12.357 1.00 94.00 82 ARG A O 1
ATOM 634 N N . GLY A 1 83 ? -0.940 2.117 13.717 1.00 91.56 83 GLY A N 1
ATOM 635 C CA . GLY A 1 83 ? -1.082 0.914 12.897 1.00 91.56 83 GLY A CA 1
ATOM 636 C C . GLY A 1 83 ? -1.647 1.217 11.509 1.00 91.56 83 GLY A C 1
ATOM 637 O O . GLY A 1 83 ? -1.077 0.785 10.509 1.00 91.56 83 GLY A O 1
ATOM 638 N N . MET A 1 84 ? -2.705 2.032 11.432 1.00 92.62 84 MET A N 1
ATOM 639 C CA . MET A 1 84 ? -3.262 2.475 10.148 1.00 92.62 84 MET A CA 1
ATOM 640 C C . MET A 1 84 ? -2.267 3.317 9.340 1.00 92.62 84 MET A C 1
ATOM 642 O O . MET A 1 84 ? -2.146 3.108 8.135 1.00 92.62 84 MET A O 1
ATOM 646 N N . TYR A 1 85 ? -1.516 4.221 9.981 1.00 93.88 85 TYR A N 1
ATOM 647 C CA . TYR A 1 85 ? -0.469 4.988 9.294 1.00 93.88 85 TYR A CA 1
ATOM 648 C C . TYR A 1 85 ? 0.603 4.086 8.681 1.00 93.88 85 TYR A C 1
ATOM 650 O O . TYR A 1 85 ? 0.925 4.247 7.505 1.00 93.88 85 TYR A O 1
ATOM 658 N N . TYR A 1 86 ? 1.116 3.111 9.435 1.00 92.75 86 TYR A N 1
ATOM 659 C CA . TYR A 1 86 ? 2.112 2.178 8.905 1.00 92.75 86 TYR A CA 1
ATOM 660 C C . TYR A 1 86 ? 1.572 1.333 7.752 1.00 92.75 86 TYR A C 1
ATOM 662 O O . TYR A 1 86 ? 2.286 1.112 6.777 1.00 92.75 86 TYR A O 1
ATOM 670 N N . ALA A 1 87 ? 0.311 0.904 7.825 1.00 90.25 87 ALA A N 1
ATOM 671 C CA . ALA A 1 87 ? -0.315 0.164 6.737 1.00 90.25 87 ALA A CA 1
ATOM 672 C C . ALA A 1 87 ? -0.438 1.007 5.453 1.00 90.25 87 ALA A C 1
ATOM 674 O O . ALA A 1 87 ? -0.143 0.520 4.363 1.00 90.25 87 ALA A O 1
ATOM 675 N N . ILE A 1 88 ? -0.810 2.288 5.577 1.00 90.62 88 ILE A N 1
ATOM 676 C CA . ILE A 1 88 ? -0.861 3.226 4.444 1.00 90.62 88 ILE A CA 1
ATOM 677 C C . ILE A 1 88 ? 0.537 3.456 3.862 1.00 90.62 88 ILE A C 1
ATOM 679 O O . ILE A 1 88 ? 0.694 3.463 2.642 1.00 90.62 88 ILE A O 1
ATOM 683 N N . GLU A 1 89 ? 1.556 3.645 4.704 1.00 91.25 89 GLU A N 1
ATOM 684 C CA . GLU A 1 89 ? 2.933 3.823 4.233 1.00 91.25 89 GLU A CA 1
ATOM 685 C C . GLU A 1 89 ? 3.450 2.597 3.475 1.00 91.25 89 GLU A C 1
ATOM 687 O O . GLU A 1 89 ? 4.098 2.751 2.438 1.00 91.25 89 GLU A O 1
ATOM 692 N N . ASP A 1 90 ? 3.162 1.383 3.951 1.00 87.06 90 ASP A N 1
ATOM 693 C CA . ASP A 1 90 ? 3.592 0.164 3.260 1.00 87.06 90 ASP A CA 1
ATOM 694 C C . ASP A 1 90 ? 2.865 -0.017 1.919 1.00 87.06 90 ASP A C 1
ATOM 696 O O . ASP A 1 90 ? 3.508 -0.305 0.905 1.00 87.06 90 ASP A O 1
ATOM 700 N N . ALA A 1 91 ? 1.556 0.260 1.873 1.00 87.19 91 ALA A N 1
ATOM 701 C CA . ALA A 1 91 ? 0.790 0.276 0.627 1.00 87.19 91 ALA A CA 1
ATOM 702 C C . ALA A 1 91 ? 1.315 1.324 -0.360 1.00 87.19 91 ALA A C 1
ATOM 704 O O . ALA A 1 91 ? 1.491 1.024 -1.542 1.00 87.19 91 ALA A O 1
ATOM 705 N N . LYS A 1 92 ? 1.654 2.525 0.120 1.00 88.88 92 LYS A N 1
ATOM 706 C CA . LYS A 1 92 ? 2.282 3.566 -0.699 1.00 88.88 92 LYS A CA 1
ATOM 707 C C . LYS A 1 92 ? 3.598 3.075 -1.306 1.00 88.88 92 LYS A C 1
ATOM 709 O O . LYS A 1 92 ? 3.778 3.200 -2.512 1.00 88.88 92 LYS A O 1
ATOM 714 N N . ARG A 1 93 ? 4.481 2.459 -0.513 1.00 86.25 93 ARG A N 1
ATOM 715 C CA . ARG A 1 93 ? 5.749 1.899 -1.021 1.00 86.25 93 ARG A CA 1
ATOM 716 C C . ARG A 1 93 ? 5.528 0.804 -2.063 1.00 86.25 93 ARG A C 1
ATOM 718 O O . ARG A 1 93 ? 6.286 0.713 -3.022 1.00 86.25 93 ARG A O 1
ATOM 725 N N . ALA A 1 94 ? 4.520 -0.048 -1.880 1.00 87.19 94 ALA A N 1
ATOM 726 C CA . ALA A 1 94 ? 4.184 -1.080 -2.861 1.00 87.19 94 ALA A CA 1
ATOM 727 C C . ALA A 1 94 ? 3.723 -0.467 -4.197 1.00 87.19 94 ALA A C 1
ATOM 729 O O . ALA A 1 94 ? 4.151 -0.917 -5.258 1.00 87.19 94 ALA A O 1
ATOM 730 N N . VAL A 1 95 ? 2.920 0.600 -4.145 1.00 85.50 95 VAL A N 1
ATOM 731 C CA . VAL A 1 95 ? 2.498 1.357 -5.333 1.00 85.50 95 VAL A CA 1
ATOM 732 C C . VAL A 1 95 ? 3.675 2.074 -5.994 1.00 85.50 95 VAL A C 1
ATOM 734 O O . VAL A 1 95 ? 3.788 2.039 -7.213 1.00 85.50 95 VAL A O 1
ATOM 737 N N . GLU A 1 96 ? 4.576 2.685 -5.225 1.00 85.25 96 GLU A N 1
ATOM 738 C CA . GLU A 1 96 ? 5.782 3.334 -5.763 1.00 85.25 96 GLU A CA 1
ATOM 739 C C . GLU A 1 96 ? 6.687 2.338 -6.500 1.00 85.25 96 GLU A C 1
ATOM 741 O O . GLU A 1 96 ? 7.176 2.640 -7.586 1.00 85.25 96 GLU A O 1
ATOM 746 N N . LEU A 1 97 ? 6.852 1.124 -5.962 1.00 83.31 97 LEU A N 1
ATOM 747 C CA . LEU A 1 97 ? 7.564 0.040 -6.645 1.00 83.31 97 LEU A CA 1
ATOM 748 C C . LEU A 1 97 ? 6.880 -0.354 -7.959 1.00 83.31 97 LEU A C 1
ATOM 750 O O . LEU A 1 97 ? 7.556 -0.550 -8.966 1.00 83.31 97 LEU A O 1
ATOM 754 N N . ALA A 1 98 ? 5.548 -0.438 -7.968 1.00 81.81 98 ALA A N 1
ATOM 755 C CA . ALA A 1 98 ? 4.798 -0.721 -9.188 1.00 81.81 98 ALA A CA 1
ATOM 756 C C . ALA A 1 98 ? 4.931 0.407 -10.222 1.00 81.81 98 ALA A C 1
ATOM 758 O O . ALA A 1 98 ? 5.092 0.136 -11.410 1.00 81.81 98 ALA A O 1
ATOM 759 N N . ALA A 1 99 ? 4.922 1.663 -9.773 1.00 78.88 99 ALA A N 1
ATOM 760 C CA . ALA A 1 99 ? 5.102 2.824 -10.633 1.00 78.88 99 ALA A CA 1
ATOM 761 C C . ALA A 1 99 ? 6.509 2.867 -11.250 1.00 78.88 99 ALA A C 1
ATOM 763 O O . ALA A 1 99 ? 6.643 3.166 -12.434 1.00 78.88 99 ALA A O 1
ATOM 764 N N . ALA A 1 100 ? 7.543 2.518 -10.480 1.00 74.19 100 ALA A N 1
ATOM 765 C CA . ALA A 1 100 ? 8.916 2.425 -10.972 1.00 74.19 100 ALA A CA 1
ATOM 766 C C . ALA A 1 100 ? 9.116 1.278 -11.978 1.00 74.19 100 ALA A C 1
ATOM 768 O O . ALA A 1 100 ? 9.966 1.376 -12.857 1.00 74.19 100 ALA A O 1
ATOM 769 N N . ALA A 1 101 ? 8.334 0.202 -11.864 1.00 73.44 101 ALA A N 1
ATOM 770 C CA . ALA A 1 101 ? 8.367 -0.927 -12.793 1.00 73.44 101 ALA A CA 1
ATOM 771 C C . ALA A 1 101 ? 7.516 -0.708 -14.061 1.00 73.44 101 ALA A C 1
ATOM 773 O O . ALA A 1 101 ? 7.625 -1.479 -15.013 1.00 73.44 101 ALA A O 1
ATOM 774 N N . SER A 1 102 ? 6.647 0.306 -14.078 1.00 67.81 102 SER A N 1
ATOM 775 C CA . SER A 1 102 ? 5.766 0.600 -15.210 1.00 67.81 102 SER A CA 1
ATOM 776 C C . SER A 1 102 ? 6.440 1.567 -16.189 1.00 67.81 102 SER A C 1
ATOM 778 O O . SER A 1 102 ? 6.783 2.674 -15.784 1.00 67.81 102 SER A O 1
ATOM 780 N N . PRO A 1 103 ? 6.562 1.232 -17.486 1.00 60.31 103 PRO A N 1
ATOM 781 C CA . PRO A 1 103 ? 7.160 2.116 -18.491 1.00 60.31 103 PRO A CA 1
ATOM 782 C C . PRO A 1 103 ? 6.452 3.470 -18.649 1.00 60.31 103 PRO A C 1
ATOM 784 O O . PRO A 1 103 ? 7.066 4.436 -19.087 1.00 60.31 103 PRO A O 1
ATOM 787 N N . GLU A 1 104 ? 5.161 3.549 -18.310 1.00 59.53 104 GLU A N 1
ATOM 788 C CA . GLU A 1 104 ? 4.360 4.777 -18.431 1.00 59.53 104 GLU A CA 1
ATOM 789 C C . GLU A 1 104 ? 4.569 5.753 -17.263 1.00 59.53 104 GLU A C 1
ATOM 791 O O . GLU A 1 104 ? 4.271 6.940 -17.385 1.00 59.53 104 GLU A O 1
ATOM 796 N N . THR A 1 105 ? 5.060 5.262 -16.121 1.00 56.66 105 THR A N 1
ATOM 797 C CA . THR A 1 105 ? 5.242 6.053 -14.890 1.00 56.66 105 THR A CA 1
ATOM 798 C C . THR A 1 105 ? 6.667 6.026 -14.352 1.00 56.66 105 THR A C 1
ATOM 800 O O . THR A 1 105 ? 6.995 6.818 -13.467 1.00 56.66 105 THR A O 1
ATOM 803 N N . ALA A 1 106 ? 7.517 5.142 -14.873 1.00 54.56 106 ALA A N 1
ATOM 804 C CA . ALA A 1 106 ? 8.939 5.156 -14.616 1.00 54.56 106 ALA A CA 1
ATOM 805 C C . ALA A 1 106 ? 9.506 6.471 -15.170 1.00 54.56 106 ALA A C 1
ATOM 807 O O . ALA A 1 106 ? 9.207 6.829 -16.316 1.00 54.56 106 ALA A O 1
ATOM 808 N N . PRO A 1 107 ? 10.302 7.222 -14.388 1.00 55.97 107 PRO A N 1
ATOM 809 C CA . PRO A 1 107 ? 11.063 8.321 -14.957 1.00 55.97 107 PRO A CA 1
ATOM 810 C C . PRO A 1 107 ? 11.870 7.764 -16.128 1.00 55.97 107 PRO A C 1
ATOM 812 O O . PRO A 1 107 ? 12.455 6.685 -16.008 1.00 55.97 107 PRO A O 1
ATOM 815 N N . ALA A 1 108 ? 11.847 8.470 -17.263 1.00 56.91 108 ALA A N 1
ATOM 816 C CA . ALA A 1 108 ? 12.643 8.074 -18.414 1.00 56.91 108 ALA A CA 1
ATOM 817 C C . ALA A 1 108 ? 14.075 7.813 -17.921 1.00 56.91 108 ALA A C 1
ATOM 819 O O . ALA A 1 108 ? 14.597 8.668 -17.194 1.00 56.91 108 ALA A O 1
ATOM 820 N N . PRO A 1 109 ? 14.671 6.644 -18.232 1.00 62.97 109 PRO A N 1
ATOM 821 C CA . PRO A 1 109 ? 16.044 6.368 -17.846 1.00 62.97 109 PRO A CA 1
ATOM 822 C C . PRO A 1 109 ? 16.904 7.561 -18.246 1.00 62.97 109 PRO A C 1
ATOM 824 O O . PRO A 1 109 ? 16.749 8.078 -19.358 1.00 62.97 109 PRO A O 1
ATOM 827 N N . ASP A 1 110 ? 17.753 8.032 -17.332 1.00 66.69 110 ASP 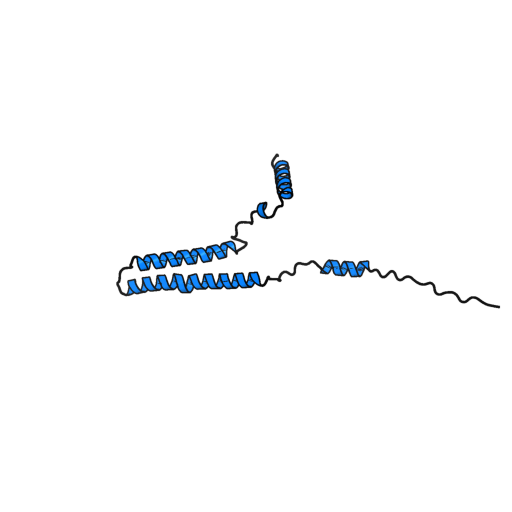A N 1
ATOM 828 C CA . ASP A 1 110 ? 18.635 9.142 -17.651 1.00 66.69 110 ASP A CA 1
ATOM 829 C C . ASP A 1 110 ? 19.527 8.696 -18.809 1.00 66.69 110 ASP A C 1
ATOM 831 O O . ASP A 1 110 ? 20.377 7.822 -18.657 1.00 66.69 110 ASP A O 1
ATOM 835 N N . LEU A 1 111 ? 19.301 9.271 -19.993 1.00 64.19 111 LEU A N 1
ATOM 836 C CA . LEU A 1 111 ? 20.041 8.923 -21.201 1.00 64.19 111 LEU A CA 1
ATOM 837 C C . LEU A 1 111 ? 21.552 9.074 -20.971 1.00 64.19 111 LEU A C 1
ATOM 839 O O . LEU A 1 111 ? 22.330 8.327 -21.562 1.00 64.19 111 LEU A O 1
ATOM 843 N N . TRP A 1 112 ? 21.974 9.963 -20.064 1.00 72.56 112 TRP A N 1
ATOM 844 C CA . TRP A 1 112 ? 23.375 10.129 -19.682 1.00 72.56 112 TRP A CA 1
ATOM 845 C C . TRP A 1 112 ? 23.992 8.876 -19.039 1.00 72.56 112 TRP A C 1
ATOM 847 O O . TRP A 1 112 ? 25.188 8.638 -19.220 1.00 72.56 112 TRP A O 1
ATOM 857 N N . GLU A 1 113 ? 23.202 8.043 -18.353 1.00 73.56 113 GLU A N 1
ATOM 858 C CA . GLU A 1 113 ? 23.657 6.783 -17.743 1.00 73.56 113 GLU A CA 1
ATOM 859 C C . GLU A 1 113 ? 23.934 5.685 -18.784 1.00 73.56 113 GLU A C 1
ATOM 861 O O . GLU A 1 113 ? 24.727 4.779 -18.527 1.00 73.56 113 GLU A O 1
ATOM 866 N N . PHE A 1 114 ? 23.341 5.789 -19.979 1.00 67.81 114 PHE A N 1
ATOM 867 C CA . PHE A 1 114 ? 23.482 4.809 -21.066 1.00 67.81 114 PHE A CA 1
ATOM 868 C C . PHE A 1 114 ? 24.472 5.243 -22.153 1.00 67.81 114 PHE A C 1
ATOM 870 O O . PHE A 1 114 ? 24.878 4.431 -22.987 1.00 67.81 114 PHE A O 1
ATOM 877 N N . LEU A 1 115 ? 24.884 6.512 -22.157 1.00 78.69 115 LEU A N 1
ATOM 878 C CA . LEU A 1 115 ? 25.860 7.035 -23.106 1.00 78.69 115 LEU A CA 1
ATOM 879 C C . LEU A 1 115 ? 27.291 6.878 -22.570 1.00 78.69 115 LEU A C 1
ATOM 881 O O . LEU A 1 115 ? 27.597 7.230 -21.425 1.00 78.69 115 LEU A O 1
ATOM 885 N N . SER A 1 116 ? 28.197 6.405 -23.433 1.00 80.31 116 SER A N 1
ATOM 886 C CA . SER A 1 116 ? 29.641 6.511 -23.199 1.00 80.31 116 SER A CA 1
ATOM 887 C C . SER A 1 116 ? 30.055 7.982 -23.164 1.00 80.31 116 SER A C 1
ATOM 889 O O . SER A 1 116 ? 29.423 8.814 -23.808 1.00 80.31 116 SER A O 1
ATOM 891 N N . GLU A 1 117 ? 31.134 8.307 -22.451 1.00 79.81 117 GLU A N 1
ATOM 892 C CA . GLU A 1 117 ? 31.627 9.689 -22.336 1.00 79.81 117 GLU A CA 1
ATOM 893 C C . GLU A 1 117 ? 31.843 10.361 -23.706 1.00 79.81 117 GLU A C 1
ATOM 895 O O . GLU A 1 117 ? 31.510 11.525 -23.899 1.00 79.81 117 GLU A O 1
ATOM 900 N N . GLU A 1 118 ? 32.304 9.598 -24.697 1.00 81.88 118 GLU A N 1
ATOM 901 C CA . GLU A 1 118 ? 32.476 10.065 -26.076 1.00 81.88 118 GLU A CA 1
ATOM 902 C C . GLU A 1 118 ? 31.135 10.400 -26.758 1.00 81.88 118 GLU A C 1
ATOM 904 O O . GLU A 1 118 ? 30.995 11.448 -27.387 1.00 81.88 118 GLU A O 1
ATOM 909 N N . ASN A 1 119 ? 30.104 9.570 -26.566 1.00 78.00 119 ASN A N 1
ATOM 910 C CA . ASN A 1 119 ? 28.771 9.809 -27.126 1.00 78.00 119 ASN A CA 1
ATOM 911 C C . ASN A 1 119 ? 28.030 10.948 -26.412 1.00 78.00 119 ASN A C 1
ATOM 913 O O . ASN A 1 119 ? 27.221 11.641 -27.028 1.00 78.00 119 ASN A O 1
ATOM 917 N N . ARG A 1 120 ? 28.315 11.164 -25.123 1.00 84.25 120 ARG A N 1
ATOM 918 C CA . ARG A 1 120 ? 27.826 12.326 -24.371 1.00 84.25 120 ARG A CA 1
ATOM 919 C C . ARG A 1 120 ? 28.368 13.619 -24.958 1.00 84.25 120 ARG A C 1
ATOM 921 O O . ARG A 1 120 ? 27.596 14.537 -25.215 1.00 84.25 120 ARG A O 1
ATOM 928 N N . GLN A 1 121 ? 29.675 13.659 -25.207 1.00 81.88 121 GLN A N 1
ATOM 929 C CA . GLN A 1 121 ? 30.350 14.813 -25.788 1.00 81.88 121 GLN A CA 1
ATOM 930 C C . GLN A 1 121 ? 29.807 15.125 -27.190 1.00 81.88 121 GLN A C 1
ATOM 932 O O . GLN A 1 121 ? 29.432 16.263 -27.464 1.00 81.88 121 GLN A O 1
ATOM 937 N N . ALA A 1 122 ? 29.652 14.101 -28.034 1.00 81.69 122 ALA A N 1
ATOM 938 C CA . ALA A 1 122 ? 29.064 14.254 -29.363 1.00 81.69 122 ALA A CA 1
ATOM 939 C C . ALA A 1 122 ? 27.610 14.764 -29.317 1.00 81.69 122 ALA A C 1
ATOM 941 O O . ALA A 1 122 ? 27.214 15.588 -30.138 1.00 81.69 122 ALA A O 1
ATOM 942 N N . TYR A 1 123 ? 26.810 14.315 -28.342 1.00 77.62 123 TYR A N 1
ATOM 943 C CA . TYR A 1 123 ? 25.438 14.795 -28.160 1.00 77.62 123 TYR A CA 1
ATOM 944 C C . TYR A 1 123 ? 25.386 16.274 -27.746 1.00 77.62 123 TYR A C 1
ATOM 946 O O . TYR A 1 123 ? 24.578 17.026 -28.288 1.00 77.62 123 TYR A O 1
ATOM 954 N N . VAL A 1 124 ? 26.254 16.709 -26.825 1.00 82.69 124 VAL A N 1
ATOM 955 C CA . VAL A 1 124 ? 26.362 18.127 -26.432 1.00 82.69 124 VAL A CA 1
ATOM 956 C C . VAL A 1 124 ? 26.745 18.991 -27.632 1.00 82.69 124 VAL A C 1
ATOM 958 O O . VAL A 1 124 ? 26.072 19.984 -27.898 1.00 82.69 124 VAL A O 1
ATOM 961 N N . GLU A 1 125 ? 27.761 18.583 -28.395 1.00 83.00 125 GLU A N 1
ATOM 962 C CA . GLU A 1 125 ? 28.215 19.308 -29.588 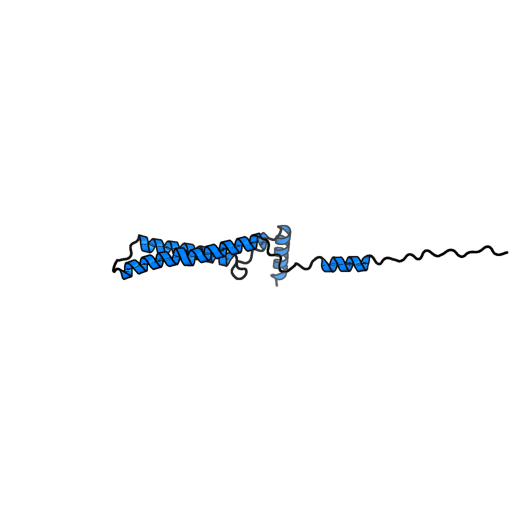1.00 83.00 125 GLU A CA 1
ATOM 963 C C . GLU A 1 125 ? 27.110 19.428 -30.649 1.00 83.00 125 GLU A C 1
ATOM 965 O O . GLU A 1 125 ? 26.923 20.493 -31.239 1.00 83.00 125 GLU A O 1
ATOM 970 N N . GLU A 1 126 ? 26.326 18.369 -30.862 1.00 78.56 126 GLU A N 1
ATOM 971 C CA . GLU A 1 126 ? 25.202 18.372 -31.803 1.00 78.56 126 GLU A CA 1
ATOM 972 C C . GLU A 1 126 ? 24.053 19.287 -31.334 1.00 78.56 126 GLU A C 1
ATOM 974 O O . GLU A 1 126 ? 23.436 19.992 -32.138 1.00 78.56 126 GLU A O 1
ATOM 979 N N . VAL A 1 127 ? 23.759 19.313 -30.029 1.00 76.81 127 VAL A N 1
ATOM 980 C CA . VAL A 1 127 ? 22.731 20.194 -29.448 1.00 76.81 127 VAL A CA 1
ATOM 981 C C . VAL A 1 127 ? 23.160 21.658 -29.520 1.00 76.81 127 VAL A C 1
ATOM 983 O O . VAL A 1 127 ? 22.339 22.507 -29.867 1.00 76.81 127 VAL A O 1
ATOM 986 N N . GLU A 1 128 ? 24.429 21.968 -29.262 1.00 77.19 128 GLU A N 1
ATOM 987 C CA . GLU A 1 128 ? 24.973 23.323 -29.411 1.00 77.19 128 GLU A CA 1
ATOM 988 C C . GLU A 1 128 ? 24.932 23.796 -30.872 1.00 77.19 128 GLU A C 1
ATOM 990 O O . GLU A 1 128 ? 24.561 24.941 -31.140 1.00 77.19 128 GLU A O 1
ATOM 995 N N . GLN A 1 129 ? 25.215 22.907 -31.830 1.00 74.88 129 GLN A N 1
ATOM 996 C CA . GLN A 1 129 ? 25.107 23.213 -33.261 1.00 74.88 129 GLN A CA 1
ATOM 997 C C . GLN A 1 129 ? 23.664 23.484 -33.711 1.00 74.88 129 GLN A C 1
ATOM 999 O O . GLN A 1 129 ? 23.444 24.307 -34.600 1.00 74.88 129 GLN A O 1
ATOM 1004 N N . ARG A 1 130 ? 22.671 22.822 -33.106 1.00 69.25 130 ARG A N 1
ATOM 1005 C CA . ARG A 1 130 ? 21.248 22.962 -33.473 1.00 69.25 130 ARG A CA 1
ATOM 1006 C C . ARG A 1 130 ? 20.498 24.032 -32.677 1.00 69.25 130 ARG A C 1
ATOM 1008 O O . ARG A 1 130 ? 19.517 24.569 -33.180 1.00 69.25 130 ARG A O 1
ATOM 1015 N N . GLY A 1 131 ? 20.934 24.338 -31.456 1.00 53.22 131 GLY A N 1
ATOM 1016 C CA . GLY A 1 131 ? 20.336 25.342 -30.567 1.00 53.22 131 GLY A CA 1
ATOM 1017 C C . GLY A 1 131 ? 20.846 26.772 -30.783 1.00 53.22 131 GLY A C 1
ATOM 1018 O O . GLY A 1 131 ? 20.350 27.694 -30.142 1.00 53.22 131 GLY A O 1
ATOM 1019 N N . GLY A 1 132 ? 21.828 26.964 -31.670 1.00 53.06 132 GLY A N 1
ATOM 1020 C CA . GLY A 1 132 ? 22.388 28.266 -32.052 1.00 53.06 132 GLY A CA 1
ATOM 1021 C C . GLY A 1 132 ? 21.637 29.023 -33.162 1.00 53.06 132 GLY A C 1
ATOM 1022 O O . GLY A 1 132 ? 22.212 29.956 -33.730 1.00 53.06 132 GLY A O 1
ATOM 1023 N N . HIS A 1 133 ? 20.395 28.643 -33.490 1.00 45.47 133 HIS A N 1
ATOM 1024 C CA . HIS A 1 133 ? 19.515 29.346 -34.437 1.00 45.47 133 HIS A CA 1
ATOM 1025 C C . HIS A 1 133 ? 18.235 29.858 -33.778 1.00 45.47 133 HIS A C 1
ATOM 1027 O O . HIS A 1 133 ? 17.531 29.048 -33.137 1.00 45.47 133 HIS A O 1
#

Sequence (133 aa):
MSIETPHPIEGDEPTDSTAAERANEAAGNQPNPLEFEPWEDIGRTLLSARLERASEEAVRDAFRQATSRIADGNELTEGDIRGMYYAIEDAKRAVELAAAASPETAPAPDLWEFLSEENRQAYVEEVEQRGGH

Organism: NCBI:txid1126237

Radius of gyration: 34.24 Å; chains: 1; bounding box: 60×74×110 Å

Secondary structure (DSSP, 8-state):
----PPPPP-------HHHHHHHHHHTS----TT---HHHHHHHHHHHHHHHHIIIIIIHHHHHHHHHHHHTTPPPPHHHHHHHHHHHHHHHHHHHHHHHH-TTTSPPP-HHHHS-HHHHHHHHHHHHHHH--

Foldseek 3Di:
DDDDDDDDDPPPPPPPPVVVVVVVVVVPDDPPPPCPDPVNVVVVVVLVVQLCCLPPPQQVVLVVVCVVCVVVVHDDDPVSVVSNVVSVVSNVVSVVSVLCVDPVRNDDPPVVVVDDPVRVVVVVVVCCVVVPD

pLDDT: mean 72.08, std 18.81, range [36.97, 96.12]